Protein 7P5R (pdb70)

Secondary structure (P-SEA, 3-state):
caaaaaaaaaaccccaaaaaaaaaaaaaaaaaaaacccaaaaaaaaaaaaccc/caaaaaaaaaaccccaaaaaaaaaaaaaaaaaaaacccaaaaaaaaaaaaccc/ccccc/ccccc

Solvent-accessible surface area: 12885 Å² total

Nearest PDB structures (foldseek):
  7p5r-assembly4_CCC  TM=3.320E-01  e=1.374E-06  Lactococcus lactis
  6sig-assembly3_C  TM=8.468E-01  e=5.737E-03  Staphylococcus epidermidis
  6sif-assembly1_B  TM=8.550E-01  e=8.480E-03  Staphylococcus epidermidis
  2n8o-assembly1_A  TM=7.946E-01  e=2.991E-03  Staphylococcus aureus
  8avr-assembly2_B  TM=3.395E-01  e=4.142E-03  Staphylococcus aureus

Foldseek 3Di:
DVLLVVLLVVCPVVHDVLNVVSVVCVVVSVVCVVVVHHSVNVNVVSCVVVVND/DVLLVVLLVVCPVVHDVLNVVSVVCVVVVVVCVVVPDHSVRVNVVSCVVVVND/DVVVD/DVVVD

Structure (mmCIF, N/CA/C/O backbone):
data_7P5R
#
_entry.id   7P5R
#
_cell.length_a   24.210
_cell.length_b   27.830
_cell.length_c   70.450
_cell.angle_alpha   95.030
_cell.angle_beta   90.430
_cell.angle_gamma   115.410
#
_symmetry.space_group_name_H-M   'P 1'
#
loop_
_entity.id
_entity.type
_entity.pdbx_description
1 polymer 'Lacticin Q'
2 polymer 'D-Lacticin Q'
3 non-polymer 'FORMIC ACID'
4 water water
#
loop_
_atom_site.group_PDB
_atom_site.id
_atom_site.type_symbol
_atom_site.label_atom_id
_atom_site.label_alt_id
_atom_site.label_comp_id
_atom_site.label_asym_id
_atom_site.label_entity_id
_atom_site.label_seq_id
_atom_site.pdbx_PDB_ins_code
_atom_site.Cartn_x
_atom_site.Cartn_y
_atom_site.Cartn_z
_atom_site.occupancy
_atom_site.B_iso_or_equiv
_atom_site.auth_seq_id
_atom_site.auth_comp_id
_atom_site.auth_asym_id
_atom_site.auth_atom_id
_atom_site.pdbx_PDB_model_num
ATOM 1 N N . MET A 1 1 ? 23.554 16.926 53.028 1.000 17.386 1 MET AAA N 1
ATOM 2 C CA . MET A 1 1 ? 22.397 16.173 53.644 1.000 17.761 1 MET AAA CA 1
ATOM 3 C C . MET A 1 1 ? 21.025 16.795 53.309 1.000 15.333 1 MET AAA C 1
ATOM 4 O O . MET A 1 1 ? 20.026 16.322 53.933 1.000 18.065 1 MET AAA O 1
ATOM 9 N N . ALA A 1 2 ? 20.944 17.802 52.429 1.000 15.834 2 ALA AAA N 1
ATOM 10 C CA . ALA A 1 2 ? 19.668 18.421 51.980 1.000 18.951 2 ALA AAA CA 1
ATOM 11 C C . ALA A 1 2 ? 18.753 17.398 51.298 1.000 15.323 2 ALA AAA C 1
ATOM 12 O O . ALA A 1 2 ? 17.608 17.368 51.654 1.000 14.418 2 ALA AAA O 1
ATOM 14 N N . GLY A 1 3 ? 19.209 16.605 50.338 1.000 14.695 3 GLY AAA N 1
ATOM 15 C CA . GLY A 1 3 ? 18.336 15.583 49.739 1.000 14.204 3 GLY AAA CA 1
ATOM 16 C C . GLY A 1 3 ? 17.916 14.535 50.747 1.000 11.947 3 GLY AAA C 1
ATOM 17 O O . GLY A 1 3 ? 16.765 14.127 50.714 1.000 12.009 3 GLY AAA O 1
ATOM 18 N N . PHE A 1 4 ? 18.839 14.081 51.593 1.000 12.833 4 PHE AAA N 1
ATOM 19 C CA . PHE A 1 4 ? 18.472 13.072 52.620 1.000 13.121 4 PHE AAA CA 1
ATOM 20 C C . PHE A 1 4 ? 17.349 13.624 53.502 1.000 12.229 4 PHE AAA C 1
ATOM 21 O O . PHE A 1 4 ? 16.367 12.930 53.746 1.000 12.880 4 PHE AAA O 1
ATOM 29 N N . LEU A 1 5 ? 17.494 14.840 54.004 1.000 12.528 5 LEU AAA N 1
ATOM 30 C CA . LEU A 1 5 ? 16.439 15.300 54.925 1.000 12.874 5 LEU AAA CA 1
ATOM 31 C C . LEU A 1 5 ? 15.141 15.545 54.149 1.000 12.609 5 LEU AAA C 1
ATOM 32 O O . LEU A 1 5 ? 14.079 15.311 54.752 1.000 13.403 5 LEU AAA O 1
ATOM 37 N N . LYS A 1 6 ? 15.189 15.969 52.880 1.000 11.610 6 LYS AAA N 1
ATOM 38 C CA . LYS A 1 6 ? 13.936 16.048 52.087 1.000 12.199 6 LYS AAA CA 1
ATOM 39 C C . LYS A 1 6 ? 13.262 14.678 52.026 1.000 11.304 6 LYS AAA C 1
ATOM 40 O O . LYS A 1 6 ? 12.026 14.612 52.157 1.000 11.577 6 LYS AAA O 1
ATOM 46 N N . VAL A 1 7 ? 14.036 13.624 51.791 1.000 10.563 7 VAL AAA N 1
ATOM 47 C CA . VAL A 1 7 ? 13.464 12.257 51.783 1.000 10.326 7 VAL AAA CA 1
ATOM 48 C C . VAL A 1 7 ? 12.796 11.989 53.129 1.000 10.612 7 VAL AAA C 1
ATOM 49 O O . VAL A 1 7 ? 11.644 11.530 53.174 1.000 10.992 7 VAL AAA O 1
ATOM 53 N N A VAL A 1 8 ? 13.515 12.209 54.211 0.500 10.517 8 VAL AAA N 1
ATOM 54 N N B VAL A 1 8 ? 13.504 12.231 54.235 0.500 10.788 8 VAL AAA N 1
ATOM 55 C CA A VAL A 1 8 ? 12.936 11.892 55.534 0.500 10.689 8 VAL AAA CA 1
ATOM 56 C CA B VAL A 1 8 ? 12.938 11.886 55.572 0.500 11.501 8 VAL AAA CA 1
ATOM 57 C C A VAL A 1 8 ? 11.663 12.721 55.763 0.500 11.747 8 VAL AAA C 1
ATOM 58 C C B VAL A 1 8 ? 11.695 12.749 55.840 0.500 11.914 8 VAL AAA C 1
ATOM 59 O O A VAL A 1 8 ? 10.664 12.163 56.264 0.500 12.699 8 VAL AAA O 1
ATOM 60 O O B VAL A 1 8 ? 10.743 12.239 56.443 0.500 13.456 8 VAL AAA O 1
ATOM 67 N N . GLN A 1 9 ? 11.692 14.003 55.406 1.000 12.018 9 GLN AAA N 1
ATOM 68 C CA . GLN A 1 9 ? 10.516 14.884 55.608 1.000 11.607 9 GLN AAA CA 1
ATOM 69 C C . GLN A 1 9 ? 9.323 14.428 54.781 1.000 11.511 9 GLN AAA C 1
ATOM 70 O O . GLN A 1 9 ? 8.177 14.474 55.299 1.000 13.497 9 GLN AAA O 1
ATOM 76 N N . LEU A 1 10 ? 9.550 14.000 53.549 1.000 11.165 10 LEU AAA N 1
ATOM 77 C CA . LEU A 1 10 ? 8.438 13.476 52.733 1.000 12.077 10 LEU AAA CA 1
ATOM 78 C C . LEU A 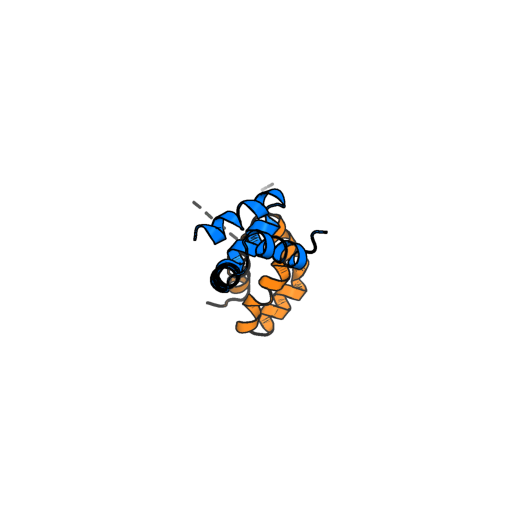1 10 ? 7.900 12.185 53.333 1.000 11.470 10 LEU AAA C 1
ATOM 79 O O . LEU A 1 10 ? 6.703 11.902 53.231 1.000 14.193 10 LEU AAA O 1
ATOM 84 N N . LEU A 1 11 ? 8.769 11.388 53.917 1.000 11.678 11 LEU AAA N 1
ATOM 85 C CA . LEU A 1 11 ? 8.335 10.126 54.559 1.000 12.140 11 LEU AAA CA 1
ATOM 86 C C . LEU A 1 11 ? 7.547 10.366 55.855 1.000 12.701 11 LEU AAA C 1
ATOM 87 O O . LEU A 1 11 ? 6.779 9.469 56.289 1.000 12.890 11 LEU AAA O 1
ATOM 92 N N . ALA A 1 12 ? 7.714 11.514 56.479 1.000 13.225 12 ALA AAA N 1
ATOM 93 C CA . ALA A 1 12 ? 7.117 11.734 57.800 1.000 13.215 12 ALA AAA CA 1
ATOM 94 C C . ALA A 1 12 ? 5.584 11.704 57.696 1.000 10.936 12 ALA AAA C 1
ATOM 95 O O . ALA A 1 12 ? 4.951 11.305 58.659 1.000 1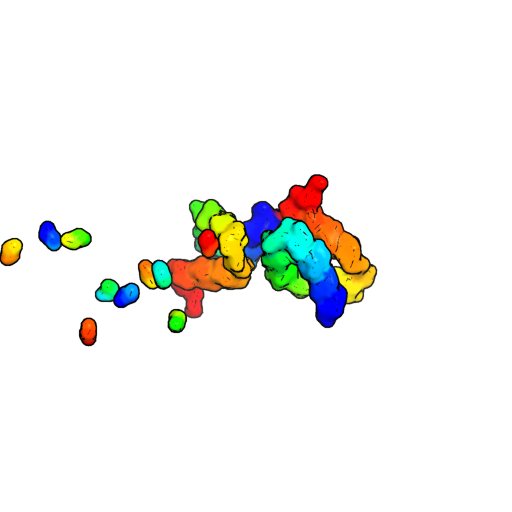0.486 12 ALA AAA O 1
ATOM 97 N N . LYS A 1 13 ? 5.017 12.109 56.561 1.000 11.964 13 LYS AAA N 1
ATOM 98 C CA . LYS A 1 13 ? 3.565 11.998 56.266 1.000 12.684 13 LYS AAA CA 1
ATOM 99 C C . LYS A 1 13 ? 3.086 10.553 56.454 1.000 10.770 13 LYS AAA C 1
ATOM 100 O O . LYS A 1 13 ? 1.917 10.316 56.809 1.000 11.919 13 LYS AAA O 1
ATOM 106 N N . TYR A 1 14 ? 3.953 9.605 56.122 1.000 10.650 14 TYR AAA N 1
ATOM 107 C CA . TYR A 1 14 ? 3.630 8.162 56.146 1.000 11.567 14 TYR AAA CA 1
ATOM 108 C C . TYR A 1 14 ? 3.826 7.552 57.533 1.000 11.788 14 TYR AAA C 1
ATOM 109 O O . TYR A 1 14 ? 3.471 6.388 57.719 1.000 15.047 14 TYR AAA O 1
ATOM 118 N N . GLY A 1 15 ? 4.406 8.298 58.455 1.000 11.899 15 GLY AAA N 1
ATOM 119 C CA . GLY A 1 15 ? 4.494 7.865 59.850 1.000 12.609 15 GLY AAA CA 1
ATOM 120 C C . GLY A 1 15 ? 5.896 7.605 60.323 1.000 10.172 15 GLY AAA C 1
ATOM 121 O O . GLY A 1 15 ? 6.876 7.720 59.579 1.000 10.755 15 GLY AAA O 1
ATOM 122 N N . SER A 1 16 ? 5.952 7.286 61.607 1.000 10.113 16 SER AAA N 1
ATOM 123 C CA . SER A 1 16 ? 7.229 7.075 62.292 1.000 9.994 16 SER AAA CA 1
ATOM 124 C C . SER A 1 16 ? 7.993 5.899 61.743 1.000 9.734 16 SER AAA C 1
ATOM 125 O O . SER A 1 16 ? 9.239 6.002 61.732 1.000 11.226 16 SER AAA O 1
ATOM 128 N N . LYS A 1 17 ? 7.332 4.806 61.361 1.000 10.287 17 LYS AAA N 1
ATOM 129 C CA . LYS A 1 17 ? 8.111 3.644 60.875 1.000 11.520 17 LYS AAA CA 1
ATOM 130 C C . LYS A 1 17 ? 8.843 3.990 59.575 1.000 10.188 17 LYS AAA C 1
ATOM 131 O O . LYS A 1 17 ? 9.971 3.504 59.371 1.000 10.420 17 LYS AAA O 1
ATOM 137 N N . ALA A 1 18 ? 8.297 4.836 58.726 1.000 10.335 18 ALA AAA N 1
ATOM 138 C CA . ALA A 1 18 ? 8.994 5.252 57.494 1.000 9.642 18 ALA AAA CA 1
ATOM 139 C C . ALA A 1 18 ? 10.221 6.092 57.857 1.000 9.470 18 ALA AAA C 1
ATOM 140 O O . ALA A 1 18 ? 11.308 5.877 57.297 1.000 10.166 18 ALA AAA O 1
ATOM 142 N N . VAL A 1 19 ? 10.069 7.022 58.793 1.000 9.385 19 VAL AAA N 1
ATOM 143 C CA . VAL A 1 19 ? 11.206 7.860 59.254 1.000 8.801 19 VAL AAA CA 1
ATOM 144 C C . VAL A 1 19 ? 12.274 6.962 59.905 1.000 9.280 19 VAL AAA C 1
ATOM 145 O O . VAL A 1 19 ? 13.463 7.170 59.694 1.000 9.456 19 VAL AAA O 1
ATOM 149 N N . GLN A 1 20 ? 11.822 6.027 60.746 1.000 8.952 20 GLN AAA N 1
ATOM 150 C CA . GLN A 1 20 ? 12.713 5.050 61.430 1.000 9.332 20 GLN AAA CA 1
ATOM 151 C C . GLN A 1 20 ? 13.567 4.312 60.395 1.000 9.590 20 GLN AAA C 1
ATOM 152 O O . GLN A 1 20 ? 14.791 4.152 60.578 1.000 10.082 20 GLN AAA O 1
ATOM 158 N N . TRP A 1 21 ? 12.932 3.819 59.330 1.000 9.537 21 TRP AAA N 1
ATOM 159 C CA . TRP A 1 21 ? 13.692 3.040 58.331 1.000 10.244 21 TRP AAA CA 1
ATOM 160 C C . TRP A 1 21 ? 14.700 3.971 57.657 1.000 9.381 21 TRP AAA C 1
ATOM 161 O O . TRP A 1 21 ? 15.872 3.571 57.475 1.000 10.822 21 TRP AAA O 1
ATOM 172 N N . ALA A 1 22 ? 14.285 5.186 57.302 1.000 10.073 22 ALA AAA N 1
ATOM 173 C CA . ALA A 1 22 ? 15.191 6.121 56.595 1.000 10.513 22 ALA AAA CA 1
ATOM 174 C C . ALA A 1 22 ? 16.430 6.443 57.443 1.000 9.719 22 ALA AAA C 1
ATOM 175 O O . ALA A 1 22 ? 17.535 6.390 56.928 1.000 9.958 22 ALA AAA O 1
ATOM 177 N N . TRP A 1 23 ? 16.240 6.720 58.725 1.000 9.565 23 TRP AAA N 1
ATOM 178 C CA . TRP A 1 23 ? 17.413 7.040 59.548 1.000 9.616 23 TRP AAA CA 1
ATOM 179 C C . TRP A 1 23 ? 18.364 5.853 59.632 1.000 9.680 23 TRP AAA C 1
ATOM 180 O O . TRP A 1 23 ? 19.578 6.025 59.596 1.000 11.131 23 TRP AAA O 1
ATOM 191 N N . ALA A 1 24 ? 17.834 4.641 59.803 1.000 9.576 24 ALA AAA N 1
ATOM 192 C CA . ALA A 1 24 ? 18.684 3.425 59.887 1.000 10.154 24 ALA AAA CA 1
ATOM 193 C C . ALA A 1 24 ? 19.363 3.090 58.560 1.000 10.218 24 ALA AAA C 1
ATOM 194 O O . ALA A 1 24 ? 20.297 2.289 58.552 1.000 11.704 24 ALA AAA O 1
ATOM 196 N N . ASN A 1 25 ? 18.869 3.662 57.470 1.000 10.056 25 ASN AAA N 1
ATOM 197 C CA . ASN A 1 25 ? 19.415 3.392 56.129 1.000 9.459 25 ASN AAA CA 1
ATOM 198 C C . ASN A 1 25 ? 19.931 4.681 55.530 1.000 9.558 25 ASN AAA C 1
ATOM 199 O O . ASN A 1 25 ? 19.918 4.834 54.310 1.000 10.187 25 ASN AAA O 1
ATOM 204 N N . LYS A 1 26 ? 20.445 5.589 56.357 1.000 10.145 26 LYS AAA N 1
ATOM 205 C CA . LYS A 1 26 ? 20.893 6.904 55.872 1.000 10.308 26 LYS AAA CA 1
ATOM 206 C C . LYS A 1 26 ? 21.946 6.697 54.782 1.000 10.411 26 LYS AAA C 1
ATOM 207 O O . LYS A 1 26 ? 21.932 7.446 53.789 1.000 10.823 26 LYS AAA O 1
ATOM 213 N N . GLY A 1 27 ? 22.887 5.769 54.990 1.000 11.392 27 GLY AAA N 1
ATOM 214 C CA . GLY A 1 27 ? 23.976 5.599 54.008 1.000 12.385 27 GLY AAA CA 1
ATOM 215 C C . GLY A 1 27 ? 23.449 5.123 52.663 1.000 11.290 27 GLY AAA C 1
ATOM 216 O O . GLY A 1 27 ? 23.898 5.627 51.618 1.000 11.985 27 GLY AAA O 1
ATOM 217 N N . LYS A 1 28 ? 22.493 4.198 52.667 1.000 12.189 28 LYS AAA N 1
ATOM 218 C CA . LYS A 1 28 ? 21.838 3.779 51.401 1.000 12.663 28 LYS AAA CA 1
ATOM 219 C C . LYS A 1 28 ? 21.208 4.973 50.694 1.000 13.361 28 LYS AAA C 1
ATOM 220 O O . LYS A 1 28 ? 21.325 5.077 49.477 1.000 13.809 28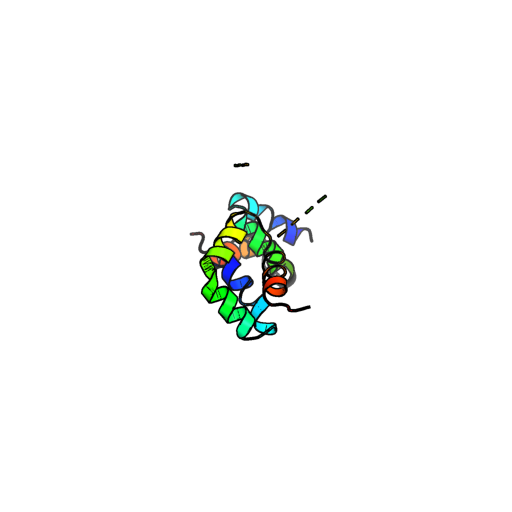 LYS AAA O 1
ATOM 226 N N . ILE A 1 29 ? 20.460 5.788 51.424 1.000 11.340 29 ILE AAA N 1
ATOM 227 C CA . ILE A 1 29 ? 19.752 6.944 50.836 1.000 11.585 29 ILE AAA CA 1
ATOM 228 C C . ILE A 1 29 ? 20.754 7.924 50.289 1.000 10.647 29 ILE AAA C 1
ATOM 229 O O . ILE A 1 29 ? 20.622 8.3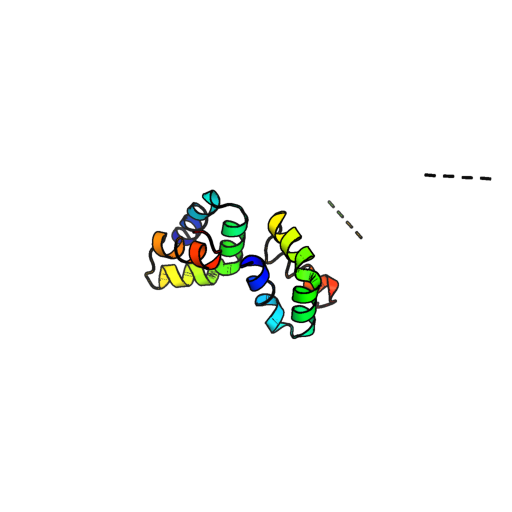58 49.145 1.000 11.630 29 ILE AAA O 1
ATOM 234 N N . LEU A 1 30 ? 21.772 8.262 51.069 1.000 10.311 30 LEU AAA N 1
ATOM 235 C CA . LEU A 1 30 ? 22.810 9.186 50.577 1.000 10.563 30 LEU AAA CA 1
ATOM 236 C C . LEU A 1 30 ? 23.460 8.618 49.313 1.000 10.608 30 LEU AAA C 1
ATOM 237 O O . LEU A 1 30 ? 23.708 9.352 48.345 1.000 12.160 30 LEU AAA O 1
ATOM 242 N N . ASP A 1 31 ? 23.741 7.326 49.323 1.000 11.658 31 ASP AAA N 1
ATOM 243 C CA . ASP A 1 31 ? 24.388 6.697 48.145 1.000 12.553 31 ASP AAA CA 1
ATOM 244 C C . ASP A 1 31 ? 23.461 6.753 46.920 1.000 12.173 31 ASP AAA C 1
ATOM 245 O O . ASP A 1 31 ? 23.932 7.092 45.816 1.000 13.072 31 ASP AAA O 1
ATOM 250 N N . TRP A 1 32 ? 22.180 6.449 47.094 1.000 11.615 32 TRP AAA N 1
ATOM 251 C CA . TRP A 1 32 ? 21.223 6.527 45.969 1.000 12.163 32 TRP AAA CA 1
ATOM 252 C C . TRP A 1 32 ? 21.181 7.952 45.420 1.000 11.973 32 TRP AAA C 1
ATOM 253 O O . TRP A 1 32 ? 21.219 8.153 44.198 1.000 13.483 32 TRP AAA O 1
ATOM 264 N N . LEU A 1 33 ? 21.035 8.950 46.299 1.000 11.329 33 LEU AAA N 1
ATOM 265 C CA . LEU A 1 33 ? 20.937 10.346 45.847 1.000 12.784 33 LEU AAA CA 1
ATOM 266 C C . LEU A 1 33 ? 22.234 10.730 45.134 1.000 13.080 33 LEU AAA C 1
ATOM 267 O O . LEU A 1 33 ? 22.171 11.370 44.109 1.000 15.206 33 LEU AAA O 1
ATOM 272 N N . ASN A 1 34 ? 23.393 10.323 45.665 1.000 14.539 34 ASN AAA N 1
ATOM 273 C CA . ASN A 1 34 ? 24.671 10.675 45.004 1.000 14.906 34 ASN AAA CA 1
ATOM 274 C C . ASN A 1 34 ? 24.784 9.883 43.674 1.000 13.788 34 ASN AAA C 1
ATOM 275 O O . ASN A 1 34 ? 25.474 10.394 42.756 1.000 16.368 34 ASN AAA O 1
ATOM 280 N N . ALA A 1 35 ? 24.183 8.684 43.554 1.000 14.870 35 ALA AAA N 1
ATOM 281 C CA . ALA A 1 35 ? 24.191 7.870 42.305 1.000 15.247 35 ALA AAA CA 1
ATOM 282 C C . ALA A 1 35 ? 23.243 8.486 41.264 1.000 15.706 35 ALA AAA C 1
ATOM 283 O O . ALA A 1 35 ? 23.186 7.933 40.171 1.000 18.974 35 ALA AAA O 1
ATOM 285 N N . GLY A 1 36 ? 22.570 9.613 41.545 1.000 16.064 36 GLY AAA N 1
ATOM 286 C CA . GLY A 1 36 ? 21.734 10.321 40.548 1.000 16.444 36 GLY AAA CA 1
ATOM 287 C C . GLY A 1 36 ? 20.252 10.000 40.680 1.000 14.716 36 GLY AAA C 1
ATOM 288 O O . GLY A 1 36 ? 19.456 10.469 39.864 1.000 16.267 36 GLY AAA O 1
ATOM 289 N N . GLN A 1 37 ? 19.882 9.211 41.674 1.000 12.991 37 GLN AAA N 1
ATOM 290 C CA A GLN A 1 37 ? 18.470 8.837 41.934 0.500 13.861 37 GLN AAA CA 1
ATOM 291 C CA B GLN A 1 37 ? 18.457 8.854 41.849 0.500 13.444 37 GLN AAA CA 1
ATOM 292 C C . GLN A 1 37 ? 17.730 10.055 42.479 1.000 12.593 37 GLN AAA C 1
ATOM 293 O O . GLN A 1 37 ? 18.220 10.652 43.433 1.000 16.445 37 GLN AAA O 1
ATOM 304 N N . ALA A 1 38 ? 16.576 10.387 41.952 1.000 11.708 38 ALA AAA N 1
ATOM 305 C CA . ALA A 1 38 ? 15.812 11.552 42.413 1.000 11.704 38 ALA AAA CA 1
ATOM 306 C C . ALA A 1 38 ? 15.244 11.323 43.812 1.000 10.633 38 ALA AAA C 1
ATOM 307 O O . ALA A 1 38 ? 14.932 10.191 44.200 1.000 10.928 38 ALA AAA O 1
ATOM 309 N N . ILE A 1 39 ? 15.003 12.414 44.528 1.000 11.318 39 ILE AAA N 1
ATOM 310 C CA . ILE A 1 39 ? 14.330 12.359 45.850 1.000 10.692 39 ILE AAA CA 1
ATOM 311 C C . ILE A 1 39 ? 13.013 11.603 45.732 1.000 9.795 39 ILE AAA C 1
ATOM 312 O O . ILE A 1 39 ? 12.753 10.732 46.536 1.000 9.807 39 ILE AAA O 1
ATOM 317 N N . ASP A 1 40 ? 12.171 11.918 44.762 1.000 11.303 40 ASP AAA N 1
ATOM 318 C CA . ASP A 1 40 ? 10.845 11.258 44.676 1.000 12.442 40 ASP AAA CA 1
ATOM 319 C C . ASP A 1 40 ? 11.024 9.776 44.350 1.000 10.708 40 ASP AAA C 1
ATOM 320 O O . ASP A 1 40 ? 10.222 8.935 44.803 1.000 10.846 40 ASP AAA O 1
ATOM 325 N N . TRP A 1 41 ? 12.054 9.424 43.577 1.000 9.805 41 TRP AAA N 1
ATOM 326 C CA . TRP A 1 41 ? 12.349 8.006 43.280 1.000 10.060 41 TRP AAA CA 1
ATOM 327 C C . TRP A 1 41 ? 12.695 7.281 44.583 1.000 9.693 41 TRP AAA C 1
ATOM 328 O O . TRP A 1 41 ? 12.234 6.149 44.803 1.000 10.079 41 TRP AAA O 1
ATOM 339 N N . VAL A 1 42 ? 13.518 7.901 45.411 1.000 9.365 42 VAL AAA N 1
ATOM 340 C CA . VAL A 1 42 ? 13.950 7.295 46.689 1.000 9.444 42 VAL AAA CA 1
ATOM 341 C C . VAL A 1 42 ? 12.755 7.132 47.614 1.000 9.291 42 VAL AAA C 1
ATOM 342 O O . VAL A 1 42 ? 12.600 6.079 48.231 1.000 9.623 42 VAL AAA O 1
ATOM 346 N N . VAL A 1 43 ? 11.904 8.139 47.718 1.000 9.515 43 VAL AAA N 1
ATOM 347 C CA . VAL A 1 43 ? 10.696 8.021 48.577 1.000 9.787 43 VAL AAA CA 1
ATOM 348 C C . VAL A 1 43 ? 9.865 6.839 48.080 1.000 8.992 43 VAL AAA C 1
ATOM 349 O O . VAL A 1 43 ? 9.382 6.057 48.901 1.000 9.604 43 VAL AAA O 1
ATOM 353 N N . SER A 1 44 ? 9.657 6.727 46.772 1.000 9.632 44 SER AAA N 1
ATOM 354 C CA A SER A 1 44 ? 8.876 5.591 46.232 0.500 10.134 44 SER AAA CA 1
ATOM 355 C CA B SER A 1 44 ? 8.883 5.580 46.238 0.500 10.043 44 SER AAA CA 1
ATOM 356 C C . SER A 1 44 ? 9.565 4.256 46.562 1.000 10.178 44 SER AAA C 1
ATOM 357 O O . SER A 1 44 ? 8.874 3.300 46.959 1.000 10.860 44 SER AAA O 1
ATOM 362 N N . LYS A 1 45 ? 10.875 4.180 46.403 1.000 9.934 45 LYS AAA N 1
ATOM 363 C CA . LYS A 1 45 ? 11.623 2.943 46.702 1.000 10.460 45 LYS AAA CA 1
ATOM 364 C C . LYS A 1 45 ? 11.388 2.542 48.154 1.000 10.024 45 LYS AAA C 1
ATOM 365 O O . LYS A 1 45 ? 11.166 1.364 48.463 1.000 11.024 45 LYS AAA O 1
ATOM 371 N N . ILE A 1 46 ? 11.477 3.502 49.053 1.000 9.820 46 ILE AAA N 1
ATOM 372 C CA . ILE A 1 46 ? 11.290 3.235 50.489 1.000 10.172 46 ILE AAA CA 1
ATOM 373 C C . ILE A 1 46 ? 9.861 2.784 50.758 1.000 10.135 46 ILE AAA C 1
ATOM 374 O O . ILE A 1 46 ? 9.668 1.834 51.514 1.000 10.902 46 ILE AAA O 1
ATOM 379 N N . LYS A 1 47 ? 8.879 3.451 50.172 1.000 10.556 47 LYS AAA N 1
ATOM 380 C CA . LYS A 1 47 ? 7.480 2.996 50.333 1.000 11.153 47 LYS AAA CA 1
ATOM 381 C C . LYS A 1 47 ? 7.329 1.561 49.848 1.000 11.652 47 LYS AAA C 1
ATOM 382 O O . LYS A 1 47 ? 6.629 0.771 50.515 1.000 12.250 47 LYS AAA O 1
ATOM 388 N N . GLN A 1 48 ? 7.971 1.198 48.746 1.000 11.604 48 GLN AAA N 1
ATOM 389 C CA . GLN A 1 48 ? 7.908 -0.204 48.256 1.000 11.496 48 GLN AAA CA 1
ATOM 390 C C . GLN A 1 48 ? 8.548 -1.158 49.275 1.000 11.908 48 GLN AAA C 1
ATOM 391 O O . GLN A 1 48 ? 7.982 -2.229 49.567 1.000 12.950 48 GLN AAA O 1
ATOM 397 N N . ILE A 1 49 ? 9.708 -0.827 49.807 1.000 12.026 49 ILE AAA N 1
ATOM 398 C CA . ILE A 1 49 ? 10.381 -1.654 50.845 1.000 13.171 49 ILE AAA CA 1
ATOM 399 C C . ILE A 1 49 ? 9.454 -1.816 52.057 1.000 13.177 49 ILE AAA C 1
ATOM 400 O O . ILE A 1 49 ? 9.395 -2.910 52.643 1.000 14.590 49 ILE AAA O 1
ATOM 405 N N . LEU A 1 50 ? 8.799 -0.738 52.471 1.000 13.309 50 LEU AAA N 1
ATOM 406 C CA . LEU A 1 50 ? 7.945 -0.763 53.676 1.000 14.353 50 LEU AAA CA 1
ATOM 407 C C . LEU A 1 50 ? 6.664 -1.556 53.400 1.000 14.974 50 LEU AAA C 1
ATOM 408 O O . LEU A 1 50 ? 6.076 -1.969 54.383 1.000 16.474 50 LEU AAA O 1
ATOM 413 N N . GLY A 1 51 ? 6.243 -1.750 52.139 1.000 13.322 51 GLY AAA N 1
ATOM 414 C CA . GLY A 1 51 ? 4.941 -2.337 51.781 1.000 14.743 51 GLY AAA CA 1
ATOM 415 C C . GLY A 1 51 ? 3.781 -1.352 51.788 1.000 15.239 51 GLY AAA C 1
ATOM 416 O O . GLY A 1 51 ? 2.636 -1.804 51.926 1.000 19.391 51 GLY AAA O 1
ATOM 417 N N . ILE A 1 52 ? 4.027 -0.051 51.598 1.000 15.613 52 ILE AAA N 1
ATOM 418 C CA . ILE A 1 52 ? 2.976 0.999 51.502 1.000 15.858 52 ILE AAA CA 1
ATOM 419 C C . ILE A 1 52 ? 2.504 1.140 50.056 1.000 15.742 52 ILE AAA C 1
ATOM 420 O O . ILE A 1 52 ? 3.229 1.697 49.230 1.000 17.795 52 ILE AAA O 1
ATOM 425 N N . LYS A 1 53 ? 1.260 0.734 49.836 1.000 16.862 53 LYS AAA N 1
ATOM 426 C CA . LYS A 1 53 ? 0.644 0.658 48.487 1.000 19.025 53 LYS AAA CA 1
ATOM 427 C C . LYS A 1 53 ? -0.856 0.988 48.592 1.000 26.244 53 LYS AAA C 1
ATOM 428 O O . LYS A 1 53 ? -1.326 2.093 48.172 1.000 26.146 53 LYS AAA O 1
ATOM 435 N N . MET B 1 1 ? 7.117 -4.814 58.402 1.000 21.276 1 MET BBB N 1
ATOM 436 C CA . MET B 1 1 ? 8.220 -5.776 58.837 1.000 17.354 1 MET BBB CA 1
ATOM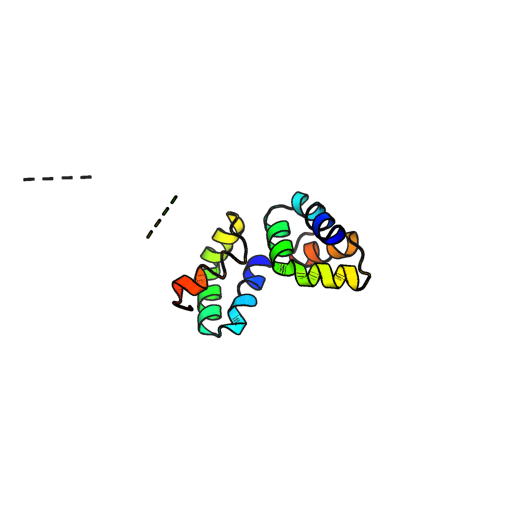 437 C C . MET B 1 1 ? 9.586 -5.195 58.453 1.000 14.736 1 MET BBB C 1
ATOM 438 O O . MET B 1 1 ? 10.579 -5.756 58.860 1.000 15.312 1 MET BBB O 1
ATOM 443 N N . ALA B 1 2 ? 9.669 -4.144 57.642 1.000 14.094 2 ALA BBB N 1
ATOM 444 C CA . ALA B 1 2 ? 10.974 -3.711 57.111 1.000 13.399 2 ALA BBB CA 1
ATOM 445 C C . ALA B 1 2 ? 11.901 -3.248 58.243 1.000 12.459 2 ALA BBB C 1
ATOM 446 O O . ALA B 1 2 ? 13.124 -3.518 58.164 1.000 12.238 2 ALA BBB O 1
ATOM 448 N N . GLY B 1 3 ? 11.395 -2.556 59.257 1.000 11.994 3 GLY BBB N 1
ATOM 449 C CA . GLY B 1 3 ? 12.227 -2.175 60.407 1.000 11.267 3 GLY BBB CA 1
ATOM 450 C C . GLY B 1 3 ? 12.776 -3.381 61.134 1.000 10.925 3 GLY BBB C 1
ATOM 451 O O . GLY B 1 3 ? 13.960 -3.423 61.484 1.000 10.545 3 GLY BBB O 1
ATOM 452 N N . PHE B 1 4 ? 11.910 -4.353 61.379 1.000 12.006 4 PHE BBB N 1
ATOM 453 C CA . PHE B 1 4 ? 12.310 -5.629 62.030 1.000 11.431 4 PHE BBB CA 1
ATOM 454 C C . PHE B 1 4 ? 13.411 -6.277 61.184 1.000 11.060 4 PHE BBB C 1
ATOM 455 O O . PHE B 1 4 ? 14.425 -6.719 61.733 1.000 10.917 4 PHE BBB O 1
ATOM 463 N N . LEU B 1 5 ? 13.233 -6.361 59.869 1.000 11.366 5 LEU BBB N 1
ATOM 464 C CA . LEU B 1 5 ? 14.270 -7.043 59.053 1.000 12.343 5 LEU BBB CA 1
ATOM 465 C C . LEU B 1 5 ? 15.584 -6.253 59.126 1.000 11.453 5 LEU BBB C 1
ATOM 466 O O . LEU B 1 5 ? 16.668 -6.888 59.126 1.000 12.251 5 LEU BBB O 1
ATOM 471 N N . LYS B 1 6 ? 15.550 -4.924 59.139 1.000 10.879 6 LYS BBB N 1
ATOM 472 C CA . LYS B 1 6 ? 16.812 -4.178 59.279 1.000 10.794 6 LYS BBB CA 1
ATOM 473 C C . LYS B 1 6 ? 17.492 -4.529 60.608 1.000 9.463 6 LYS BBB C 1
ATOM 474 O O . LYS B 1 6 ? 18.727 -4.669 60.639 1.000 9.993 6 LYS BBB O 1
ATOM 480 N N . VAL B 1 7 ? 16.728 -4.665 61.689 1.000 9.811 7 VAL BBB N 1
ATOM 481 C CA . VAL B 1 7 ? 17.307 -5.088 62.991 1.000 9.463 7 VAL BBB CA 1
ATOM 482 C C . VAL B 1 7 ? 17.993 -6.447 62.794 1.000 9.517 7 VAL BBB C 1
ATOM 483 O O . VAL B 1 7 ? 19.128 -6.627 63.219 1.000 9.781 7 VAL BBB O 1
ATOM 487 N N . VAL B 1 8 ? 17.292 -7.409 62.214 1.000 9.487 8 VAL BBB N 1
ATOM 488 C CA A VAL B 1 8 ? 17.903 -8.754 62.099 0.500 10.051 8 VAL BBB CA 1
ATOM 489 C CA B VAL B 1 8 ? 17.827 -8.779 61.988 0.500 10.237 8 VAL BBB CA 1
ATOM 490 C C . VAL B 1 8 ? 19.149 -8.696 61.218 1.000 10.611 8 VAL BBB C 1
ATOM 491 O O . VAL B 1 8 ? 20.133 -9.396 61.548 1.000 11.833 8 VAL BBB O 1
ATOM 498 N N . GLN B 1 9 ? 19.133 -7.912 60.156 1.000 10.712 9 GLN BBB N 1
ATOM 499 C CA . GLN B 1 9 ? 20.323 -7.818 59.295 1.000 12.425 9 GLN BBB CA 1
ATOM 500 C C . GLN B 1 9 ? 21.488 -7.162 59.999 1.000 11.373 9 GLN BBB C 1
ATOM 501 O O . GLN B 1 9 ? 22.639 -7.624 59.785 1.000 11.928 9 GLN BBB O 1
ATOM 507 N N . LEU B 1 10 ? 21.242 -6.140 60.807 1.000 10.859 10 LEU BBB N 1
ATOM 508 C CA . LEU B 1 10 ? 22.331 -5.532 61.583 1.000 11.319 10 LEU BBB CA 1
ATOM 509 C C . LEU B 1 10 ? 22.877 -6.564 62.575 1.000 10.520 10 LEU BBB C 1
ATOM 510 O O . LEU B 1 10 ? 24.071 -6.592 62.852 1.000 13.397 10 LEU BBB O 1
ATOM 515 N N . LEU B 1 11 ? 22.007 -7.383 63.157 1.000 11.105 11 LEU BBB N 1
ATOM 516 C CA . LEU B 1 11 ? 22.437 -8.403 64.151 1.000 11.384 11 LEU BBB CA 1
ATOM 517 C C . LEU B 1 11 ? 23.222 -9.541 63.500 1.000 13.112 11 LEU BBB C 1
ATOM 518 O O . LEU B 1 11 ? 23.984 -10.213 64.183 1.000 12.931 11 LEU BBB O 1
ATOM 523 N N . ALA B 1 12 ? 23.016 -9.800 62.235 1.000 13.241 12 ALA BBB N 1
ATOM 524 C CA . ALA B 1 12 ? 23.623 -10.984 61.622 1.000 13.075 12 ALA BBB CA 1
ATOM 525 C C . ALA B 1 12 ? 25.151 -10.878 61.568 1.000 10.545 12 ALA BBB C 1
ATOM 526 O O . ALA B 1 12 ? 25.784 -11.924 61.621 1.000 10.938 12 ALA BBB O 1
ATOM 528 N N . LYS B 1 13 ? 25.768 -9.694 61.570 1.000 12.385 13 LYS BBB N 1
ATOM 529 C CA . LYS B 1 13 ? 27.259 -9.691 61.681 1.000 13.305 13 LYS BBB CA 1
ATOM 530 C C . LYS B 1 13 ? 27.665 -10.199 63.071 1.000 11.457 13 LYS BBB C 1
ATOM 531 O O . LYS B 1 13 ? 28.814 -10.591 63.220 1.000 11.608 13 LYS BBB O 1
ATOM 537 N N . TYR B 1 14 ? 26.789 -10.124 64.081 1.000 11.971 14 TYR BBB N 1
ATOM 538 C CA . TYR B 1 14 ? 27.092 -10.632 65.433 1.000 12.809 14 TYR BBB CA 1
ATOM 539 C C . TYR B 1 14 ? 26.867 -12.137 65.519 1.000 12.623 14 TYR BBB C 1
ATOM 540 O O . TYR B 1 14 ? 27.209 -12.717 66.566 1.000 15.879 14 TYR BBB O 1
ATOM 549 N N . GLY B 1 15 ? 26.225 -12.764 64.571 1.000 14.682 15 GLY BBB N 1
ATOM 550 C CA . GLY B 1 15 ? 26.144 -14.217 64.551 1.000 15.177 15 GLY BBB CA 1
ATOM 551 C C . GLY B 1 15 ? 24.739 -14.738 64.774 1.000 12.263 15 GLY BBB C 1
ATOM 552 O O . GLY B 1 15 ? 23.719 -13.985 64.897 1.000 12.552 15 GLY BBB O 1
ATOM 553 N N . SER B 1 16 ? 24.660 -16.038 64.707 1.000 12.031 16 SER BBB N 1
ATOM 554 C CA . SER B 1 16 ? 23.373 -16.728 64.705 1.000 12.578 16 SER BBB CA 1
ATOM 555 C C . SER B 1 16 ? 22.639 -16.577 66.026 1.000 11.152 16 SER BBB C 1
ATOM 556 O O . SER B 1 16 ? 21.409 -16.608 65.981 1.000 11.372 16 SER BBB O 1
ATOM 559 N N . LYS B 1 17 ?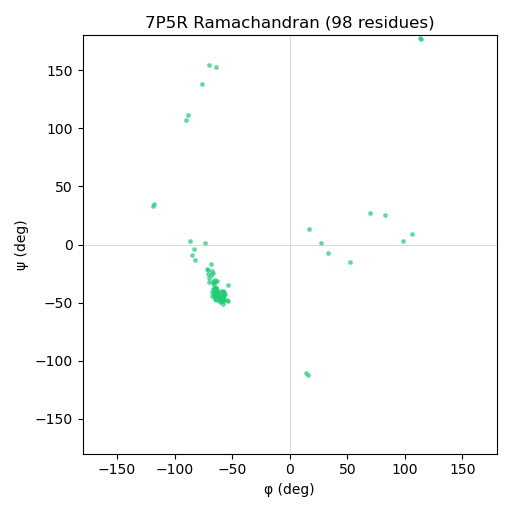 23.329 -16.469 67.159 1.000 10.544 17 LYS BBB N 1
ATOM 560 C CA . LYS B 1 17 ? 22.609 -16.384 68.440 1.000 11.370 17 LYS BBB CA 1
ATOM 561 C C . LYS B 1 17 ? 21.762 -15.105 68.449 1.000 9.933 17 LYS BBB C 1
ATOM 562 O O . LYS B 1 17 ? 20.588 -15.112 68.876 1.000 10.012 17 LYS BBB O 1
ATOM 568 N N . ALA B 1 18 ? 22.336 -13.993 67.990 1.000 9.725 18 ALA BBB N 1
ATOM 569 C CA . ALA B 1 18 ? 21.610 -12.715 67.983 1.000 9.761 18 ALA BBB CA 1
ATOM 570 C C . ALA B 1 18 ? 20.418 -12.796 67.022 1.000 8.855 18 ALA BBB C 1
ATOM 571 O O . ALA B 1 18 ? 19.316 -12.291 67.311 1.000 9.645 18 ALA BBB O 1
ATOM 573 N N . VAL B 1 19 ? 20.633 -13.417 65.856 1.000 9.434 19 VAL BBB N 1
ATOM 574 C CA . VAL B 1 19 ? 19.546 -13.551 64.863 1.000 8.474 19 VAL BBB CA 1
ATOM 575 C C . VAL B 1 19 ? 18.450 -14.448 65.415 1.000 8.558 19 VAL BBB C 1
ATOM 576 O O . VAL B 1 19 ? 17.255 -14.155 65.214 1.000 8.881 19 VAL BBB O 1
ATOM 580 N N . GLN B 1 20 ? 18.834 -15.521 66.083 1.000 8.505 20 GLN BBB N 1
ATOM 581 C CA . GLN B 1 20 ? 17.824 -16.435 66.655 1.000 9.425 20 GLN BBB CA 1
ATOM 582 C C . GLN B 1 20 ? 16.979 -15.697 67.699 1.000 9.703 20 GLN BBB C 1
ATOM 583 O O . GLN B 1 20 ? 15.759 -15.850 67.722 1.000 9.368 20 GLN BBB O 1
ATOM 589 N N . TRP B 1 21 ? 17.624 -14.880 68.515 1.000 9.222 21 TRP BBB N 1
ATOM 590 C CA . TRP B 1 21 ? 16.877 -14.141 69.556 1.000 9.050 21 TRP BBB CA 1
ATOM 591 C C . TRP B 1 21 ? 15.882 -13.222 68.859 1.000 8.711 21 TRP BBB C 1
ATOM 592 O O . TRP B 1 21 ? 14.713 -13.143 69.276 1.000 8.716 21 TRP BBB O 1
ATOM 603 N N . ALA B 1 22 ? 16.307 -12.509 67.818 1.000 8.831 22 ALA BBB N 1
ATOM 604 C CA . ALA B 1 22 ? 15.413 -11.532 67.141 1.000 9.181 22 ALA BBB CA 1
ATOM 605 C C . ALA B 1 22 ? 14.191 -12.264 66.554 1.000 8.567 22 ALA BBB C 1
ATOM 606 O O . ALA B 1 22 ? 13.058 -11.813 66.736 1.000 9.503 22 ALA BBB O 1
ATOM 608 N N . TRP B 1 23 ? 14.394 -13.382 65.840 1.000 9.103 23 TRP BBB N 1
ATOM 609 C CA . TRP B 1 23 ? 13.224 -14.098 65.269 1.000 9.862 23 TRP BBB CA 1
ATOM 610 C C . TRP B 1 23 ? 12.348 -14.672 66.385 1.000 10.459 23 TRP BBB C 1
ATOM 611 O O . TRP B 1 23 ? 11.114 -14.597 66.273 1.000 11.736 23 TRP BBB O 1
ATOM 622 N N . ALA B 1 24 ? 12.943 -15.181 67.456 1.000 10.415 24 ALA BBB N 1
ATOM 623 C CA . ALA B 1 24 ? 12.172 -15.788 68.555 1.000 11.289 24 ALA BBB CA 1
ATOM 624 C C . ALA B 1 24 ? 11.371 -14.720 69.299 1.000 10.871 24 ALA BBB C 1
ATOM 625 O O . ALA B 1 24 ? 10.385 -15.061 69.929 1.000 15.555 24 ALA BBB O 1
ATOM 627 N N . ASN B 1 25 ? 11.835 -13.487 69.260 1.000 10.442 25 ASN BBB N 1
ATOM 628 C CA . ASN B 1 25 ? 11.266 -12.340 70.012 1.000 11.172 25 ASN BBB CA 1
ATOM 629 C C . ASN B 1 25 ? 10.762 -11.275 69.047 1.000 10.161 25 ASN BBB C 1
ATOM 630 O O . ASN B 1 25 ? 10.797 -10.080 69.345 1.000 11.066 25 ASN BBB O 1
ATOM 635 N N . LYS B 1 26 ? 10.240 -11.726 67.911 1.000 10.132 26 LYS BBB N 1
ATOM 636 C CA . LYS B 1 26 ? 9.833 -10.766 66.872 1.000 9.937 26 LYS BBB CA 1
ATOM 637 C C . LYS B 1 26 ? 8.781 -9.792 67.393 1.000 9.436 26 LYS BBB C 1
ATOM 638 O O . LYS B 1 26 ? 8.826 -8.599 67.059 1.000 9.946 26 LYS BBB O 1
ATOM 644 N N . GLY B 1 27 ? 7.826 -10.289 68.169 1.000 9.741 27 GLY BBB N 1
ATOM 645 C CA . GLY B 1 27 ? 6.769 -9.377 68.637 1.000 10.164 27 GLY BBB CA 1
ATOM 646 C C . GLY B 1 27 ? 7.294 -8.283 69.528 1.000 10.036 27 GLY BBB C 1
ATOM 647 O O . GLY B 1 27 ? 6.826 -7.150 69.456 1.000 9.867 27 GLY BBB O 1
ATOM 648 N N . LYS B 1 28 ? 8.256 -8.605 70.383 1.000 9.940 28 LYS BBB N 1
ATOM 649 C CA . LYS B 1 28 ? 8.874 -7.611 71.263 1.000 9.742 28 LYS BBB CA 1
ATOM 650 C C . LYS B 1 28 ? 9.540 -6.529 70.425 1.000 9.308 28 LYS BBB C 1
ATOM 651 O O . LYS B 1 28 ? 9.383 -5.352 70.713 1.000 9.441 28 LYS BBB O 1
ATOM 657 N N . ILE B 1 29 ? 10.288 -6.950 69.400 1.000 8.181 29 ILE BBB N 1
ATOM 658 C CA . ILE B 1 29 ? 10.960 -5.987 68.522 1.000 8.075 29 ILE BBB CA 1
ATOM 659 C C . ILE B 1 29 ? 9.936 -5.149 67.751 1.000 8.518 29 ILE BBB C 1
ATOM 660 O O . ILE B 1 29 ? 10.080 -3.941 67.682 1.000 8.908 29 ILE BBB O 1
ATOM 665 N N . LEU B 1 30 ? 8.930 -5.810 67.172 1.000 8.462 30 LEU BBB N 1
ATOM 666 C CA . LEU B 1 30 ? 7.884 -5.052 66.426 1.000 9.034 30 LEU BBB CA 1
ATOM 667 C C . LEU B 1 30 ? 7.245 -4.032 67.351 1.000 8.974 30 LEU BBB C 1
ATOM 668 O O . LEU B 1 30 ? 6.952 -2.897 66.938 1.000 9.952 30 LEU BBB O 1
ATOM 673 N N . ASP B 1 31 ? 6.979 -4.404 68.603 1.000 8.779 31 ASP BBB N 1
ATOM 674 C CA . ASP B 1 31 ? 6.368 -3.465 69.566 1.000 9.248 31 ASP BBB CA 1
ATOM 675 C C . ASP B 1 31 ? 7.298 -2.289 69.870 1.000 9.721 31 ASP BBB C 1
ATOM 676 O O . ASP B 1 31 ? 6.856 -1.134 69.863 1.000 11.018 31 ASP BBB O 1
ATOM 681 N N . TRP B 1 32 ? 8.573 -2.556 70.127 1.000 8.918 32 TRP BBB N 1
ATOM 682 C CA . TRP B 1 32 ? 9.526 -1.460 70.396 1.000 9.505 32 TRP BBB CA 1
ATOM 683 C C . TRP B 1 32 ? 9.574 -0.526 69.204 1.000 9.672 32 TRP BBB C 1
ATOM 684 O O . TRP B 1 32 ? 9.594 0.698 69.368 1.000 11.579 32 TRP BBB O 1
ATOM 695 N N . LEU B 1 33 ? 9.628 -1.079 67.995 1.000 10.175 33 LEU BBB N 1
ATOM 696 C CA . LEU B 1 33 ? 9.728 -0.246 66.777 1.000 11.129 33 LEU BBB CA 1
ATOM 697 C C . LEU B 1 33 ? 8.431 0.533 66.586 1.000 12.094 33 LEU BBB C 1
ATOM 698 O O . LEU B 1 33 ? 8.487 1.726 66.252 1.000 15.144 33 LEU BBB O 1
ATOM 703 N N . ASN B 1 34 ? 7.287 -0.085 66.815 1.000 11.708 34 ASN BBB N 1
ATOM 704 C CA . ASN B 1 34 ? 5.995 0.634 66.694 1.000 12.750 34 ASN BBB CA 1
ATOM 705 C C . ASN B 1 34 ? 5.897 1.775 67.725 1.000 13.661 34 ASN BBB C 1
ATOM 706 O O . ASN B 1 34 ? 5.232 2.785 67.422 1.000 16.457 34 ASN BBB O 1
ATOM 711 N N . ALA B 1 35 ? 6.523 1.621 68.894 1.000 12.871 35 ALA BBB N 1
ATOM 712 C CA . ALA B 1 35 ? 6.420 2.514 70.068 1.000 14.312 35 ALA BBB CA 1
ATOM 713 C C . ALA B 1 35 ? 7.335 3.709 69.996 1.000 14.568 35 ALA BBB C 1
ATOM 714 O O . ALA B 1 35 ? 7.231 4.621 70.835 1.000 17.979 35 ALA BBB O 1
ATOM 716 N N . GLY B 1 36 ? 8.150 3.766 68.965 1.000 14.201 36 GLY BBB N 1
ATOM 717 C CA . GLY B 1 36 ? 9.015 4.927 68.734 1.000 14.271 36 GLY BBB CA 1
ATOM 718 C C . GLY B 1 36 ? 10.478 4.709 69.034 1.000 15.823 36 GLY BBB C 1
ATOM 719 O O . GLY B 1 36 ? 11.241 5.653 68.979 1.000 18.965 36 GLY BBB O 1
ATOM 720 N N . GLN B 1 37 ? 10.907 3.500 69.296 1.000 14.943 37 GLN BBB N 1
ATOM 721 C CA . GLN B 1 37 ? 12.353 3.271 69.461 1.000 15.713 37 GLN BBB CA 1
ATOM 722 C C . GLN B 1 37 ? 13.040 3.257 68.078 1.000 13.183 37 GLN BBB C 1
ATOM 723 O O . GLN B 1 37 ? 12.588 2.603 67.119 1.000 14.736 37 GLN BBB O 1
ATOM 729 N N . ALA B 1 38 ? 14.201 3.891 67.978 1.000 13.012 38 ALA BBB N 1
ATOM 730 C CA . ALA B 1 38 ? 15.057 3.793 66.778 1.000 11.902 38 ALA BBB CA 1
ATOM 731 C C . ALA B 1 38 ? 15.548 2.360 66.585 1.000 10.027 38 ALA BBB C 1
ATOM 732 O O . ALA B 1 38 ? 15.763 1.624 67.533 1.000 10.426 38 ALA BBB O 1
ATOM 734 N N . ILE B 1 39 ? 15.812 2.016 65.341 1.000 10.432 39 ILE BBB N 1
ATOM 735 C CA . ILE B 1 39 ? 16.412 0.690 65.037 1.000 10.995 39 ILE BBB CA 1
ATOM 736 C C . ILE B 1 39 ? 17.754 0.526 65.751 1.000 10.440 39 ILE BBB C 1
ATOM 737 O O . ILE B 1 39 ? 17.986 -0.571 66.301 1.000 10.435 39 ILE BBB O 1
ATOM 742 N N A ASP B 1 40 ? 18.573 1.580 65.791 0.600 10.479 40 ASP BBB N 1
ATOM 743 N N B ASP B 1 40 ? 18.619 1.556 65.784 0.400 10.788 40 ASP BBB N 1
ATOM 744 C CA A ASP B 1 40 ? 19.857 1.510 66.528 0.600 10.754 40 ASP BBB CA 1
ATOM 745 C CA B ASP B 1 40 ? 19.914 1.462 66.519 0.400 13.838 40 ASP BBB CA 1
ATOM 746 C C A ASP B 1 40 ? 19.621 1.227 68.004 0.600 10.186 40 ASP BBB C 1
ATOM 747 C C B ASP B 1 40 ? 19.647 1.238 68.013 0.400 12.261 40 ASP BBB C 1
ATOM 748 O O A ASP B 1 40 ? 20.426 0.486 68.619 0.600 10.588 40 ASP BBB O 1
ATOM 749 O O B ASP B 1 40 ? 20.438 0.503 68.649 0.400 15.428 40 ASP BBB O 1
ATOM 758 N N . TRP B 1 41 ? 18.587 1.842 68.575 1.000 11.156 41 TRP BBB N 1
ATOM 759 C CA . TRP B 1 41 ? 18.248 1.599 70.005 1.000 11.819 41 TRP BBB CA 1
ATOM 760 C C . TRP B 1 41 ? 17.917 0.111 70.190 1.000 10.399 41 TRP BBB C 1
ATOM 761 O O . TRP B 1 41 ? 18.347 -0.504 71.175 1.000 11.438 41 TRP BBB O 1
ATOM 772 N N . VAL B 1 42 ? 17.103 -0.446 69.311 1.000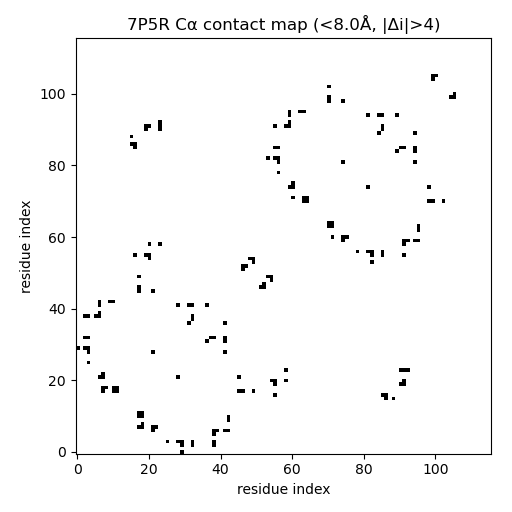 9.504 42 VAL BBB N 1
ATOM 773 C CA . VAL B 1 42 ? 16.714 -1.875 69.412 1.000 9.823 42 VAL BBB CA 1
ATOM 774 C C . VAL B 1 42 ? 17.946 -2.770 69.293 1.000 8.792 42 VAL BBB C 1
ATOM 775 O O . VAL B 1 42 ? 18.085 -3.684 70.103 1.000 9.790 42 VAL BBB O 1
ATOM 779 N N . VAL B 1 43 ? 18.810 -2.507 68.336 1.000 8.903 43 VAL BBB N 1
ATOM 780 C CA . VAL B 1 43 ? 20.035 -3.335 68.194 1.000 9.579 43 VAL BBB CA 1
ATOM 781 C C . VAL B 1 43 ? 20.862 -3.243 69.480 1.000 9.507 43 VAL BBB C 1
ATOM 782 O O . VAL B 1 43 ? 21.344 -4.272 69.994 1.000 10.221 43 VAL BBB O 1
ATOM 786 N N . SER B 1 44 ? 21.052 -2.045 69.991 1.000 9.736 44 SER BBB N 1
ATOM 787 C CA A SER B 1 44 ? 21.802 -1.893 71.265 0.500 10.140 44 SER BBB CA 1
ATOM 788 C CA B SER B 1 44 ? 21.775 -1.845 71.277 0.500 10.345 44 SER BBB CA 1
ATOM 789 C C . SER B 1 44 ? 21.131 -2.643 72.414 1.000 10.085 44 SER BBB C 1
ATOM 790 O O . SER B 1 44 ? 21.841 -3.279 73.236 1.000 10.989 44 SER BBB O 1
ATOM 795 N N . LYS B 1 45 ? 19.810 -2.590 72.503 1.000 10.209 45 LYS BBB N 1
ATOM 796 C CA . LYS B 1 45 ? 19.098 -3.256 73.598 1.000 10.614 45 LYS BBB CA 1
ATOM 797 C C . LYS B 1 45 ? 19.323 -4.752 73.508 1.000 10.307 45 LYS BBB C 1
ATOM 798 O O . LYS B 1 45 ? 19.557 -5.394 74.515 1.000 10.975 45 LYS BBB O 1
ATOM 804 N N . ILE B 1 46 ? 19.217 -5.296 72.313 1.000 9.182 46 ILE BBB N 1
ATOM 805 C CA . ILE B 1 46 ? 19.396 -6.753 72.124 1.000 9.770 46 ILE BBB CA 1
ATOM 806 C C . ILE B 1 46 ? 20.825 -7.151 72.463 1.000 9.535 46 ILE BBB C 1
ATOM 807 O O . ILE B 1 46 ? 21.017 -8.181 73.119 1.000 9.985 46 ILE BBB O 1
ATOM 812 N N . LYS B 1 47 ? 21.790 -6.364 72.008 1.000 9.966 47 LYS BBB N 1
ATOM 813 C CA . LYS B 1 47 ? 23.183 -6.683 72.397 1.000 10.233 47 LYS BBB CA 1
ATOM 814 C C . LYS B 1 47 ? 23.321 -6.682 73.917 1.000 10.002 47 LYS BBB C 1
ATOM 815 O O . LYS B 1 47 ? 24.036 -7.521 74.438 1.000 11.480 47 LYS BBB O 1
ATOM 821 N N . GLN B 1 48 ? 22.695 -5.735 74.600 1.000 10.506 48 GLN BBB N 1
ATOM 822 C CA . GLN B 1 48 ? 22.809 -5.732 76.070 1.000 11.441 48 GLN BBB CA 1
ATOM 823 C C . GLN B 1 48 ? 22.146 -6.975 76.661 1.000 10.419 48 GLN BBB C 1
ATOM 824 O O . GLN B 1 48 ? 22.731 -7.616 77.559 1.000 10.988 48 GLN BBB O 1
ATOM 830 N N . ILE B 1 49 ? 20.978 -7.359 76.179 1.000 9.868 49 ILE BBB N 1
ATOM 831 C CA . ILE B 1 49 ? 20.309 -8.585 76.668 1.000 10.577 49 ILE BBB CA 1
ATOM 832 C C . ILE B 1 49 ? 21.231 -9.811 76.506 1.000 9.182 49 ILE BBB C 1
ATOM 833 O O . ILE B 1 49 ? 21.285 -10.680 77.367 1.000 10.115 49 ILE BBB O 1
ATOM 838 N N . LEU B 1 50 ? 21.897 -9.873 75.362 1.000 9.588 50 LEU BBB N 1
ATOM 839 C CA . LEU B 1 50 ? 22.757 -11.019 74.994 1.000 10.067 50 LEU BBB CA 1
ATOM 840 C C . LEU B 1 50 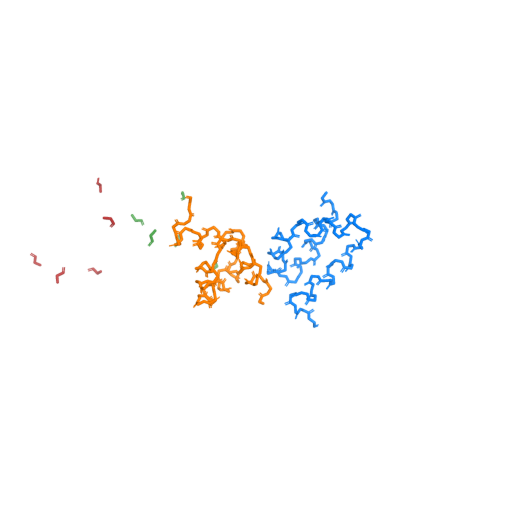? 24.187 -10.882 75.521 1.000 10.239 50 LEU BBB C 1
ATOM 841 O O . LEU B 1 50 ? 25.015 -11.770 75.259 1.000 11.164 50 LEU BBB O 1
ATOM 846 N N . GLY B 1 51 ? 24.494 -9.831 76.271 1.000 11.189 51 GLY BBB N 1
ATOM 847 C CA . GLY B 1 51 ? 25.849 -9.710 76.855 1.000 11.184 51 GLY BBB CA 1
ATOM 848 C C . GLY B 1 51 ? 26.938 -9.429 75.848 1.000 11.586 51 GLY BBB C 1
ATOM 849 O O . GLY B 1 51 ? 28.096 -9.854 76.065 1.000 14.554 51 GLY BBB O 1
ATOM 850 N N . ILE B 1 52 ? 26.624 -8.806 74.741 1.000 11.402 52 ILE BBB N 1
ATOM 851 C CA . ILE B 1 52 ? 27.597 -8.467 73.681 1.000 12.104 52 ILE BBB CA 1
ATOM 852 C C . ILE B 1 52 ? 28.157 -7.080 73.983 1.000 13.494 52 ILE BBB C 1
ATOM 853 O O . ILE B 1 52 ? 27.423 -6.116 73.848 1.000 15.121 52 ILE BBB O 1
ATOM 858 N N . LYS B 1 53 ? 29.400 -7.018 74.427 1.000 14.937 53 LYS BBB N 1
ATOM 859 C CA . LYS B 1 53 ? 29.984 -5.720 74.819 1.000 17.443 53 LYS BBB CA 1
ATOM 860 C C . LYS B 1 53 ? 31.486 -5.778 74.574 1.000 15.857 53 LYS BBB C 1
ATOM 861 O O . LYS B 1 53 ? 32.129 -6.655 75.167 1.000 22.165 53 LYS BBB O 1
ATOM 881 N N . GLY C 2 3 ? 5.347 -15.040 103.347 1.000 15.858 3 GLY DDD N 1
ATOM 882 C CA . GLY C 2 3 ? 6.248 -14.081 103.950 1.000 14.354 3 GLY DDD CA 1
ATOM 883 C C . GLY C 2 3 ? 6.651 -13.015 102.936 1.000 12.041 3 GLY DDD C 1
ATOM 884 O O . GLY C 2 3 ? 7.794 -12.594 102.954 1.000 12.172 3 GLY DDD O 1
ATOM 978 N N . GLY C 2 15 ? 20.084 -6.746 95.181 1.000 11.473 15 GLY DDD N 1
ATOM 979 C CA . GLY C 2 15 ? 20.009 -6.269 93.820 1.000 11.816 15 GLY DDD CA 1
ATOM 980 C C . GLY C 2 15 ? 18.597 -6.018 93.320 1.000 10.693 15 GLY DDD C 1
ATOM 981 O O . GLY C 2 15 ? 17.596 -6.096 94.017 1.000 10.729 15 GLY DDD O 1
ATOM 1073 N N . GLY C 2 27 ? 1.599 -4.241 98.677 1.000 10.712 27 GLY DDD N 1
ATOM 1074 C CA . GLY C 2 27 ? 0.542 -4.061 99.665 1.000 11.462 27 GLY DDD CA 1
ATOM 1075 C C . GLY C 2 27 ? 1.065 -3.576 101.019 1.000 11.396 27 GLY DDD C 1
ATOM 1076 O O . GLY C 2 27 ? 0.609 -3.998 102.075 1.000 11.853 27 GLY DDD O 1
ATOM 1145 N N . GLY C 2 36 ? 1.925 -8.179 112.104 1.000 14.107 36 GLY DDD N 1
ATOM 1146 C CA . GLY C 2 36 ? 2.800 -8.823 113.061 1.000 14.648 36 GLY DDD CA 1
ATOM 1147 C C . GLY C 2 36 ? 4.251 -8.378 112.974 1.000 13.985 36 GLY DDD C 1
ATOM 1148 O O . GLY C 2 36 ? 5.022 -8.710 113.860 1.000 16.690 36 GLY DDD O 1
ATOM 1272 N N . GLY C 2 51 ? 18.279 3.241 101.539 1.000 13.387 51 GLY DDD N 1
ATOM 1273 C CA . GLY C 2 51 ? 19.533 3.880 101.886 1.000 14.730 51 GLY DDD CA 1
ATOM 1274 C C . GLY C 2 51 ? 20.691 2.891 101.908 1.000 15.379 51 GLY DDD C 1
ATOM 1275 O O . GLY C 2 51 ? 21.853 3.273 101.848 1.000 17.014 51 GLY DDD O 1
ATOM 1307 N N . GLY D 2 3 ? 13.124 4.171 94.386 1.000 12.503 3 GLY CCC N 1
ATOM 1308 C CA . GLY D 2 3 ? 12.259 3.746 93.307 1.000 11.516 3 GLY CCC CA 1
ATOM 1309 C C . GLY D 2 3 ? 11.711 4.929 92.521 1.000 10.525 3 GLY CCC C 1
ATOM 1310 O O . GLY D 2 3 ? 10.539 4.997 92.209 1.000 11.009 3 GLY CCC O 1
ATOM 1415 N N . GLY D 2 15 ? -1.650 14.233 89.016 1.000 14.182 15 GLY CCC N 1
ATOM 1416 C CA . GLY D 2 15 ? -1.587 15.677 89.134 1.000 14.619 15 GLY CCC CA 1
ATOM 1417 C C . GLY D 2 15 ? -0.198 16.288 88.952 1.000 11.891 15 GLY CCC C 1
ATOM 1418 O O . GLY D 2 15 ? 0.806 15.584 88.810 1.000 13.176 15 GLY CCC O 1
ATOM 1510 N N . GLY D 2 27 ? 16.678 11.817 85.489 1.000 9.964 27 GLY CCC N 1
ATOM 1511 C CA . GLY D 2 27 ? 17.736 10.957 84.991 1.000 10.548 27 GLY CCC CA 1
ATOM 1512 C C . GLY D 2 27 ? 17.218 9.838 84.098 1.000 9.055 27 GLY CCC C 1
ATOM 1513 O O . GLY D 2 27 ? 17.687 8.699 84.164 1.000 9.856 27 GLY CCC O 1
ATOM 1582 N N . GLY D 2 36 ? 16.362 -2.117 85.317 1.000 15.739 36 GLY CCC N 1
ATOM 1583 C CA . GLY D 2 36 ? 15.568 -3.181 85.907 1.000 16.993 36 GLY CCC CA 1
ATOM 1584 C C . GLY D 2 36 ? 14.083 -3.119 85.580 1.000 14.191 36 GLY CCC C 1
ATOM 1585 O O . GLY D 2 36 ? 13.377 -4.036 86.015 1.000 15.638 36 GLY CCC O 1
ATOM 1712 N N . GLY D 2 51 ? -0.011 11.345 77.457 1.000 9.951 51 GLY CCC N 1
ATOM 1713 C CA . GLY D 2 51 ? -1.318 11.203 76.858 1.000 11.716 51 GLY CCC CA 1
ATOM 1714 C C . GLY D 2 51 ? -2.439 11.018 77.851 1.000 12.365 51 GLY CCC C 1
ATOM 1715 O O . GLY D 2 51 ? -3.581 11.390 77.562 1.000 14.574 51 GLY CCC O 1
#

B-factor: mean 14.31, std 5.22, range [8.07, 50.0]

Radius of gyration: 17.62 Å; Cα contacts (8 Å, |Δi|>4): 101; chains: 4; bounding box: 32×35×72 Å

Sequence (116 aa):
MAGFLKVVVQLLAKYGSKAVQWAWANKGKILDWLNAGQQAIDWVVSSKIKQILGIKMAGFLKVVVQLLAKYGSKAVQWAWANKGKILDWLNAGQAIDDWVVSSKIKQILGIKGGGGGGGGGG